Protein AF-A0A3R6ZHE3-F1 (afdb_monomer_lite)

Organism: NCBI:txid157072

InterPro domains:
  IPR001683 Phox homology [PF00787] (77-147)
  IPR001683 Phox homology [PS50195] (44-166)
  IPR036871 PX domain superfamily [G3DSA:3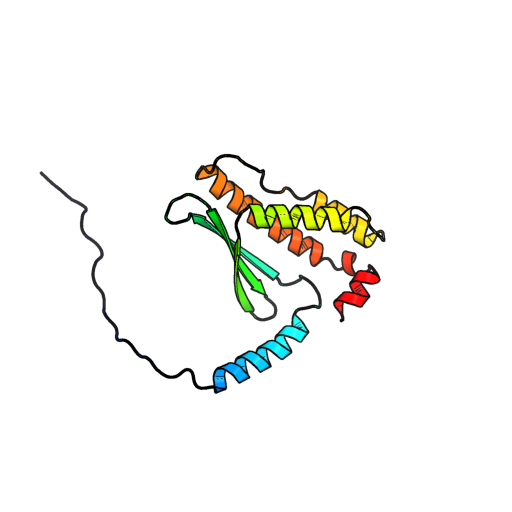.30.1520.10] (48-162)
  IPR036871 PX domain superfamily [SSF64268] (49-156)

Secondary structure (DSSP, 8-state):
-------S---------------THHHHHHHHHHHHHHTTSSS-STTEEEEEEEEEE-TTSS-EEEEEEEEETTTTEEEEEEEEHHHHHHHHHHHHHHTSS-SSHHHHHHHHHHHTSPPPPP-SS--HHHHHHHHHHHHHHHHHHHHHHH-GGGGGSHHHHHHHT-

Foldseek 3Di:
DDDDDDDDDDDDDDDDDDPDDPDPVVVVVVVVCVVVVVQVPQLFLPQKAFPFWDWDQDPVNPFIWIWTWIARRVVRDIDIDIGGPVVVVVVLVVLLVVLVDQPDPLSVVLNVQLVPQDQLDDDPDDDVVSRVVNRVSVNVNVVSNSVSRRDPSSCVPPVNVVRSND

Sequence (166 aa):
MDNGLYTIIQKEQRGHLSTKLWTTTDKYRQQRLATKAHALVLDNMKGFIVHEVVPLVSKCGDYVEYVFVMENSRCGTMWEIKRRYSLFHDLREDLEELFETPHCHYCKKAIESLQSLSFPPKRFFHSDGIIMQRVVDFHAYIQAILKILSSPYCRNCSLVSVNAHS

Radius of gyration: 22.19 Å; chains: 1; bounding box: 61×49×50 Å

Structure (mmCIF, N/CA/C/O backbone):
data_AF-A0A3R6ZHE3-F1
#
_entry.id   AF-A0A3R6ZHE3-F1
#
loop_
_atom_site.group_PDB
_atom_site.id
_atom_site.type_symbol
_atom_site.label_atom_id
_atom_site.label_alt_id
_atom_site.label_comp_id
_atom_site.label_asym_id
_atom_site.label_entity_id
_atom_site.label_seq_id
_atom_site.pdbx_PDB_ins_code
_atom_site.Cartn_x
_atom_site.Cartn_y
_atom_site.Cartn_z
_atom_site.occupancy
_atom_site.B_iso_or_equiv
_atom_site.auth_seq_id
_atom_site.auth_comp_id
_atom_site.auth_asym_id
_atom_site.auth_atom_id
_atom_site.pdbx_PDB_model_num
ATOM 1 N N . MET A 1 1 ? -34.060 34.908 27.181 1.00 37.00 1 MET A N 1
ATOM 2 C CA . MET A 1 1 ? -32.605 34.682 27.138 1.00 37.00 1 MET A CA 1
ATOM 3 C C . MET A 1 1 ? -32.368 33.348 26.446 1.00 37.00 1 MET A C 1
ATOM 5 O O . MET A 1 1 ? -32.390 32.305 27.079 1.00 37.00 1 MET A O 1
ATOM 9 N N . ASP A 1 2 ? -32.378 33.439 25.119 1.00 34.31 2 ASP A N 1
ATOM 10 C CA . ASP A 1 2 ? -31.621 32.728 24.080 1.00 34.31 2 ASP A CA 1
ATOM 11 C C . ASP A 1 2 ? -31.182 31.268 24.280 1.00 34.31 2 ASP A C 1
ATOM 13 O O . ASP A 1 2 ? -30.175 30.983 24.917 1.00 34.31 2 ASP A O 1
ATOM 17 N N . ASN A 1 3 ? -31.868 30.369 23.562 1.00 33.75 3 ASN A N 1
ATOM 18 C CA . ASN A 1 3 ? -31.367 29.061 23.127 1.00 33.75 3 ASN A CA 1
ATOM 19 C C . ASN A 1 3 ? -31.230 29.075 21.592 1.00 33.75 3 ASN A C 1
ATOM 21 O O . ASN A 1 3 ? -32.128 28.639 20.871 1.00 33.75 3 ASN A O 1
ATOM 25 N N . GLY A 1 4 ? -30.131 29.637 21.088 1.00 34.44 4 GLY A N 1
ATOM 26 C CA . GLY A 1 4 ? -29.783 29.639 19.665 1.00 34.44 4 GLY A CA 1
ATOM 27 C C . GLY A 1 4 ? -28.853 28.480 19.298 1.00 34.44 4 GLY A C 1
ATOM 28 O O . GLY A 1 4 ? -27.951 28.167 20.064 1.00 34.44 4 GLY A O 1
ATOM 29 N N . LEU A 1 5 ? -29.057 27.927 18.092 1.00 35.28 5 LEU A N 1
ATOM 30 C CA . LEU A 1 5 ? -28.297 26.865 17.394 1.00 35.28 5 LEU A CA 1
ATOM 31 C C . LEU A 1 5 ? -28.776 25.413 17.577 1.00 35.28 5 LEU A C 1
ATOM 33 O O . LEU A 1 5 ? -28.006 24.511 17.883 1.00 35.28 5 LEU A O 1
ATOM 37 N N . TYR A 1 6 ? -30.049 25.167 17.257 1.00 35.38 6 TYR A N 1
ATOM 38 C CA . TYR A 1 6 ? -30.533 23.845 16.834 1.00 35.38 6 TYR A CA 1
ATOM 39 C C . TYR A 1 6 ? -31.464 23.978 15.619 1.00 35.38 6 TYR A C 1
ATOM 41 O O . TYR A 1 6 ? -32.657 23.723 15.694 1.00 35.38 6 TYR A O 1
ATOM 49 N N . THR A 1 7 ? -30.938 24.443 14.484 1.00 36.31 7 THR A N 1
ATOM 50 C CA . THR A 1 7 ? -31.624 24.339 13.180 1.00 36.31 7 THR A CA 1
ATOM 51 C C . THR A 1 7 ? -30.631 24.604 12.054 1.00 36.31 7 THR A C 1
ATOM 53 O O . THR A 1 7 ? -29.682 25.344 12.285 1.00 36.31 7 THR A O 1
ATOM 56 N N . ILE A 1 8 ? -30.913 24.072 10.852 1.00 34.78 8 ILE A N 1
ATOM 57 C CA . ILE A 1 8 ? -30.070 23.978 9.632 1.00 34.78 8 ILE A CA 1
ATOM 58 C C . ILE A 1 8 ? -29.333 22.614 9.668 1.00 34.78 8 ILE A C 1
ATOM 60 O O . ILE A 1 8 ? -28.331 22.480 10.346 1.00 34.78 8 ILE A O 1
ATOM 64 N N . ILE A 1 9 ? -29.773 21.499 9.062 1.00 33.69 9 ILE A N 1
ATOM 65 C CA . ILE A 1 9 ? -30.442 21.274 7.769 1.00 33.69 9 ILE A CA 1
ATOM 66 C C . ILE A 1 9 ? -31.236 19.949 7.836 1.00 33.69 9 ILE A C 1
ATOM 68 O O . ILE A 1 9 ? -30.662 18.864 7.870 1.00 33.69 9 ILE A O 1
ATOM 72 N N . GLN A 1 10 ? -32.565 20.022 7.789 1.00 36.06 10 GLN A N 1
ATOM 73 C CA . GLN A 1 10 ? -33.412 18.956 7.249 1.00 36.06 10 GLN A CA 1
ATOM 74 C C . GLN A 1 10 ? -34.322 19.601 6.209 1.00 36.06 10 GLN A C 1
ATOM 76 O O . GLN A 1 10 ? -35.191 20.385 6.585 1.00 36.06 10 GLN A O 1
ATOM 81 N N . LYS A 1 11 ? -34.115 19.255 4.934 1.00 31.02 11 LYS A N 1
ATOM 82 C CA . LYS A 1 11 ? -35.129 19.019 3.888 1.00 31.02 11 LYS A CA 1
ATOM 83 C C . LYS A 1 11 ? -34.513 19.253 2.516 1.00 31.02 11 LYS A C 1
ATOM 85 O O . LYS A 1 11 ? -34.221 20.384 2.174 1.00 31.02 11 LYS A O 1
ATOM 90 N N . GLU A 1 12 ? -34.390 18.167 1.763 1.00 32.59 12 GLU A N 1
ATOM 91 C CA . GLU A 1 12 ? -34.777 17.997 0.353 1.00 32.59 12 GLU A CA 1
ATOM 92 C C . GLU A 1 12 ? -34.135 16.686 -0.123 1.00 32.59 12 GLU A C 1
ATOM 94 O O . GLU A 1 12 ? -32.971 16.441 0.148 1.00 32.59 12 GLU A O 1
ATOM 99 N N . GLN A 1 13 ? -34.778 15.734 -0.785 1.00 33.66 13 GLN A N 1
ATOM 100 C CA . GLN A 1 13 ? -36.167 15.469 -1.122 1.00 33.66 13 GLN A CA 1
ATOM 101 C C . GLN A 1 13 ? -36.192 13.978 -1.519 1.00 33.66 13 GLN A C 1
ATOM 103 O O . GLN A 1 13 ? -35.210 13.435 -2.025 1.00 33.66 13 GLN A O 1
ATOM 108 N N . ARG A 1 14 ? -37.312 13.296 -1.258 1.00 36.00 14 ARG A N 1
ATOM 109 C CA . ARG A 1 14 ? -37.566 11.924 -1.719 1.00 36.00 14 ARG A CA 1
ATOM 110 C C . ARG A 1 14 ? -37.534 11.871 -3.245 1.00 36.00 14 ARG A C 1
ATOM 112 O O . ARG A 1 14 ? -38.240 12.637 -3.888 1.00 36.00 14 ARG A O 1
ATOM 119 N N . GLY A 1 15 ? -36.839 10.877 -3.788 1.00 26.78 15 GLY A N 1
ATOM 120 C CA . GLY A 1 15 ? -36.895 10.504 -5.198 1.00 26.78 15 GLY A CA 1
ATOM 121 C C . GLY A 1 15 ? -36.833 8.989 -5.363 1.00 26.78 15 GLY A C 1
ATOM 122 O O . GLY A 1 15 ? -35.759 8.420 -5.457 1.00 26.78 15 GLY A O 1
ATOM 123 N N . HIS A 1 16 ? -38.012 8.369 -5.325 1.00 29.12 16 HIS A N 1
ATOM 124 C CA . HIS A 1 16 ? -38.443 7.197 -6.092 1.00 29.12 16 HIS A CA 1
ATOM 125 C C . HIS A 1 16 ? -37.464 6.021 -6.329 1.00 29.12 16 HIS A C 1
ATOM 127 O O . HIS A 1 16 ? -36.509 6.110 -7.097 1.00 29.12 16 HIS A O 1
ATOM 133 N N . LEU A 1 17 ? -37.828 4.844 -5.799 1.00 36.81 17 LEU A N 1
ATOM 134 C CA . LEU A 1 17 ? -37.358 3.550 -6.301 1.00 36.81 17 LEU A CA 1
ATOM 135 C C . LEU A 1 17 ? -37.535 3.476 -7.828 1.00 36.81 17 LEU A C 1
ATOM 137 O O . LEU A 1 17 ? -38.652 3.623 -8.330 1.00 36.81 17 LEU A O 1
ATOM 141 N N . SER A 1 18 ? -36.454 3.166 -8.543 1.00 33.34 18 SER A N 1
ATOM 142 C CA . SER A 1 18 ? -36.502 2.638 -9.907 1.00 33.34 18 SER A CA 1
ATOM 143 C C . SER A 1 18 ? -35.653 1.372 -9.979 1.00 33.34 18 SER A C 1
ATOM 145 O O . SER A 1 18 ? -34.486 1.386 -10.363 1.00 33.34 18 SER A O 1
ATOM 147 N N . THR A 1 19 ? -36.272 0.252 -9.623 1.00 42.66 19 THR A N 1
ATOM 148 C CA . THR A 1 19 ? -35.880 -1.091 -10.051 1.00 42.66 19 THR A CA 1
ATOM 149 C C . THR A 1 19 ? -36.015 -1.169 -11.573 1.00 42.66 19 THR A C 1
ATOM 151 O O . THR A 1 19 ? -37.111 -1.351 -12.099 1.00 42.66 19 THR A O 1
ATOM 154 N N . LYS A 1 20 ? -34.906 -1.020 -12.307 1.00 39.53 20 LYS A N 1
ATOM 155 C CA . LYS A 1 20 ? -34.847 -1.330 -13.743 1.00 39.53 20 LYS A CA 1
ATOM 156 C C . LYS A 1 20 ? -33.596 -2.146 -14.067 1.00 39.53 20 LYS A C 1
ATOM 158 O O . LYS A 1 20 ? -32.490 -1.630 -14.086 1.00 39.53 20 LYS A O 1
ATOM 163 N N . LEU A 1 21 ? -33.845 -3.442 -14.265 1.00 38.78 21 LEU A N 1
ATOM 164 C CA . LEU A 1 21 ? -33.220 -4.346 -15.234 1.00 38.78 21 LEU A CA 1
ATOM 165 C C . LEU A 1 21 ? -31.758 -4.039 -15.621 1.00 38.78 21 LEU A C 1
ATOM 167 O O . LEU A 1 21 ? -31.487 -3.361 -16.608 1.00 38.78 21 LEU A O 1
ATOM 171 N N . TRP A 1 22 ? -30.816 -4.661 -14.912 1.00 37.28 22 TRP A N 1
ATOM 172 C CA . TRP A 1 22 ? -29.465 -4.888 -15.428 1.00 37.28 22 TRP A CA 1
ATOM 173 C C . TRP A 1 22 ? -29.540 -6.018 -16.459 1.00 37.28 22 TRP A C 1
ATOM 175 O O . TRP A 1 22 ? -29.413 -7.198 -16.124 1.00 37.28 22 TRP A O 1
ATOM 185 N N . THR A 1 23 ? -29.852 -5.681 -17.710 1.00 39.81 23 THR A N 1
ATOM 186 C CA . THR A 1 23 ? -29.875 -6.663 -18.797 1.00 39.81 23 THR A CA 1
ATOM 187 C C . THR A 1 23 ? -28.461 -7.124 -19.133 1.00 39.81 23 THR A C 1
ATOM 189 O O . THR A 1 23 ? -27.500 -6.359 -19.105 1.00 39.81 23 THR A O 1
ATOM 192 N N . THR A 1 24 ? -28.364 -8.403 -19.478 1.00 45.59 24 THR A N 1
ATOM 193 C CA . THR A 1 24 ? -27.190 -9.262 -19.698 1.00 45.59 24 THR A CA 1
ATOM 194 C C . THR A 1 24 ? -26.048 -8.663 -20.543 1.00 45.59 24 THR A C 1
ATOM 196 O O . THR A 1 24 ? -24.925 -9.155 -20.491 1.00 45.59 24 THR A O 1
ATOM 199 N N . THR A 1 25 ? -26.288 -7.582 -21.283 1.00 43.31 25 THR A N 1
ATOM 200 C CA . THR A 1 25 ? -25.331 -6.838 -22.117 1.00 43.31 25 THR A CA 1
ATOM 201 C C . THR A 1 25 ? -24.210 -6.134 -21.340 1.00 43.31 25 THR A C 1
ATOM 203 O O . THR A 1 25 ? -23.104 -6.022 -21.875 1.00 43.31 25 THR A O 1
ATOM 206 N N . ASP A 1 26 ? -24.429 -5.727 -20.083 1.00 48.12 26 ASP A N 1
ATOM 207 C CA . ASP A 1 26 ? -23.374 -5.093 -19.267 1.00 48.12 26 ASP A CA 1
ATOM 208 C C . ASP A 1 26 ? -22.271 -6.073 -18.860 1.00 48.12 26 ASP A C 1
ATOM 210 O O . ASP A 1 26 ? -21.086 -5.731 -18.881 1.00 48.12 26 ASP A O 1
ATOM 214 N N . LYS A 1 27 ? -22.636 -7.333 -18.599 1.00 43.56 27 LYS A N 1
ATOM 215 C CA . LYS A 1 27 ? -21.675 -8.377 -18.223 1.00 43.56 27 LYS A CA 1
ATOM 216 C C . LYS A 1 27 ? -20.685 -8.657 -19.356 1.00 43.56 27 LYS A C 1
ATOM 218 O O . LYS A 1 27 ? -19.488 -8.723 -19.112 1.00 43.56 27 LYS A O 1
ATOM 223 N N . TYR A 1 28 ? -21.141 -8.701 -20.610 1.00 41.84 28 TYR A N 1
ATOM 224 C CA . TYR A 1 28 ? -20.263 -8.919 -21.771 1.00 41.84 28 TYR A CA 1
ATOM 225 C C . TYR A 1 28 ? -19.389 -7.701 -22.128 1.00 41.84 28 TYR A C 1
ATOM 227 O O . TYR A 1 28 ? -18.305 -7.858 -22.701 1.00 41.84 28 TYR A O 1
ATOM 235 N N . ARG A 1 29 ? -19.820 -6.475 -21.791 1.00 43.12 29 ARG A N 1
ATOM 236 C CA . ARG A 1 29 ? -19.003 -5.258 -21.951 1.00 43.12 29 ARG A CA 1
ATOM 237 C C . ARG A 1 29 ? -17.927 -5.169 -20.869 1.00 43.12 29 ARG A C 1
ATOM 239 O O . ARG A 1 29 ? -16.771 -4.919 -21.206 1.00 43.12 29 ARG A O 1
ATOM 246 N N . GLN A 1 30 ? -18.282 -5.465 -19.619 1.00 49.38 30 GLN A N 1
ATOM 247 C CA . GLN A 1 30 ? -17.335 -5.610 -18.512 1.00 49.38 30 GLN A CA 1
ATOM 248 C C . GLN A 1 30 ? -16.325 -6.725 -18.788 1.00 49.38 30 GLN A C 1
ATOM 250 O O . GLN A 1 30 ? -15.138 -6.524 -18.577 1.00 49.38 30 GLN A O 1
ATOM 255 N N . GLN A 1 31 ? -16.754 -7.855 -19.355 1.00 46.53 31 GLN A N 1
ATOM 256 C CA . GLN A 1 31 ? -15.877 -9.001 -19.600 1.00 46.53 31 GLN A CA 1
ATOM 257 C C . GLN A 1 31 ? -14.879 -8.775 -20.751 1.00 46.53 31 GLN A C 1
ATOM 259 O O . GLN A 1 31 ? -13.729 -9.186 -20.621 1.00 46.53 31 GLN A O 1
ATOM 264 N N . ARG A 1 32 ? -15.252 -8.060 -21.832 1.00 44.62 32 ARG A N 1
ATOM 265 C CA . ARG A 1 32 ? -14.315 -7.660 -22.916 1.00 44.62 32 ARG A CA 1
ATOM 266 C C . ARG A 1 32 ? -13.354 -6.540 -22.516 1.00 44.62 32 ARG A C 1
ATOM 268 O O . ARG A 1 32 ? -12.203 -6.543 -22.950 1.00 44.62 32 ARG A O 1
ATOM 275 N N . LEU A 1 33 ? -13.816 -5.580 -21.713 1.00 49.44 33 LEU A N 1
ATOM 276 C CA . LEU A 1 33 ? -12.934 -4.572 -21.122 1.00 49.44 33 LEU A CA 1
ATOM 277 C C . LEU A 1 33 ? -11.994 -5.220 -20.103 1.00 49.44 33 LEU A C 1
ATOM 279 O O . LEU A 1 33 ? -10.817 -4.891 -20.100 1.00 49.44 33 LEU A O 1
ATOM 283 N N . ALA A 1 34 ? -12.462 -6.212 -19.342 1.00 51.72 34 ALA A N 1
ATOM 284 C CA . ALA A 1 34 ? -11.637 -6.991 -18.428 1.00 51.72 34 ALA A CA 1
ATOM 285 C C . ALA A 1 34 ? -10.566 -7.817 -19.152 1.00 51.72 34 ALA A C 1
ATOM 287 O O . ALA A 1 34 ? -9.459 -7.902 -18.642 1.00 51.72 34 ALA A O 1
ATOM 288 N N . THR A 1 35 ? -10.827 -8.362 -20.349 1.00 49.59 35 THR A N 1
ATOM 289 C CA . THR A 1 35 ? -9.814 -9.141 -21.099 1.00 49.59 35 THR A CA 1
ATOM 290 C C . THR A 1 35 ? -8.725 -8.262 -21.720 1.00 49.59 35 THR A C 1
ATOM 292 O O . THR A 1 35 ? -7.556 -8.634 -21.684 1.00 49.59 35 THR A O 1
ATOM 295 N N . LYS A 1 36 ? -9.064 -7.073 -22.243 1.00 43.28 36 LYS A N 1
ATOM 296 C CA . LYS A 1 36 ? -8.053 -6.103 -22.716 1.00 43.28 36 LYS A CA 1
ATOM 297 C C . LYS A 1 36 ? -7.347 -5.368 -21.571 1.00 43.28 36 LYS A C 1
ATOM 299 O O . LYS A 1 36 ? -6.174 -5.044 -21.708 1.00 43.28 36 LYS A O 1
ATOM 304 N N . ALA A 1 37 ? -8.029 -5.138 -20.449 1.00 48.88 37 ALA A N 1
ATOM 305 C CA . ALA A 1 37 ? -7.417 -4.603 -19.237 1.00 48.88 37 ALA A CA 1
ATOM 306 C C . ALA A 1 37 ? -6.469 -5.625 -18.593 1.00 48.88 37 ALA A C 1
ATOM 308 O O . ALA A 1 37 ? -5.375 -5.240 -18.209 1.00 48.88 37 ALA A O 1
ATOM 309 N N . HIS A 1 38 ? -6.813 -6.920 -18.566 1.00 45.28 38 HIS A N 1
ATOM 310 C CA . HIS A 1 38 ? -5.921 -7.982 -18.079 1.00 45.28 38 HIS A CA 1
ATOM 311 C C . HIS A 1 38 ? -4.583 -8.008 -18.828 1.00 45.28 38 HIS A C 1
ATOM 313 O O . HIS A 1 38 ? -3.536 -8.115 -18.200 1.00 45.28 38 HIS A O 1
ATOM 319 N N . ALA A 1 39 ? -4.607 -7.828 -20.152 1.00 44.94 39 ALA A N 1
ATOM 320 C CA . ALA A 1 39 ? -3.395 -7.791 -20.972 1.00 44.94 39 ALA A CA 1
ATOM 321 C C . ALA A 1 39 ? -2.523 -6.535 -20.746 1.00 44.94 39 ALA A C 1
ATOM 323 O O . ALA A 1 39 ? -1.355 -6.527 -21.113 1.00 44.94 39 ALA A O 1
ATOM 324 N N . LEU A 1 40 ? -3.063 -5.473 -20.134 1.00 47.19 40 LEU A N 1
ATOM 325 C CA . LEU A 1 40 ? -2.328 -4.242 -19.800 1.00 47.19 40 LEU A CA 1
ATOM 326 C C . LEU A 1 40 ? -1.884 -4.181 -18.326 1.00 47.19 40 LEU A C 1
ATOM 328 O O . LEU A 1 40 ? -1.209 -3.226 -17.930 1.00 47.19 40 LEU A O 1
ATOM 332 N N . VAL A 1 41 ? -2.276 -5.168 -17.511 1.00 48.31 41 VAL A N 1
ATOM 333 C CA . VAL A 1 41 ? -2.170 -5.140 -16.041 1.00 48.31 41 VAL A CA 1
ATOM 334 C C . VAL A 1 41 ? -0.907 -5.811 -15.487 1.00 48.31 41 VAL A C 1
ATOM 336 O O . VAL A 1 41 ? -0.580 -5.566 -14.332 1.00 48.31 41 VAL A O 1
ATOM 339 N N . LEU A 1 42 ? -0.123 -6.553 -16.272 1.00 49.31 42 LEU A N 1
ATOM 340 C CA . LEU A 1 42 ? 1.029 -7.293 -15.721 1.00 49.31 42 LEU A CA 1
ATOM 341 C C . LEU A 1 42 ? 2.410 -6.734 -16.056 1.00 49.31 42 LEU A C 1
ATOM 343 O O . LEU A 1 42 ? 3.394 -7.155 -15.462 1.00 49.31 42 LEU A O 1
ATOM 347 N N . ASP A 1 43 ? 2.511 -5.719 -16.912 1.00 56.84 43 ASP A N 1
ATOM 348 C CA . ASP A 1 43 ? 3.837 -5.361 -17.424 1.00 56.84 43 ASP A CA 1
ATOM 349 C C . ASP A 1 43 ? 4.729 -4.649 -16.392 1.00 56.84 43 ASP A C 1
ATOM 351 O O . ASP A 1 43 ? 5.921 -4.478 -16.655 1.00 56.84 43 ASP A O 1
ATOM 355 N N . ASN A 1 44 ? 4.160 -4.151 -15.272 1.00 65.38 44 ASN A N 1
ATOM 356 C CA . ASN A 1 44 ? 4.834 -3.636 -14.057 1.00 65.38 44 ASN A CA 1
ATOM 357 C C . ASN A 1 44 ? 3.907 -2.758 -13.179 1.00 65.38 44 ASN A C 1
ATOM 359 O O . ASN A 1 44 ? 2.939 -2.185 -13.676 1.00 65.38 44 ASN A O 1
ATOM 363 N N . MET A 1 45 ? 4.303 -2.502 -11.924 1.00 76.56 45 MET A N 1
ATOM 364 C CA . MET A 1 45 ? 3.602 -1.617 -10.971 1.00 76.56 45 MET A CA 1
ATOM 365 C C . MET A 1 45 ? 3.614 -0.105 -11.321 1.00 76.56 45 MET A C 1
ATOM 367 O O . MET A 1 45 ? 3.183 0.723 -10.519 1.00 76.56 45 MET A O 1
ATOM 371 N N . LYS A 1 46 ? 4.094 0.319 -12.501 1.00 81.94 46 LYS A N 1
ATOM 372 C CA . LYS A 1 46 ? 4.060 1.739 -12.911 1.00 81.94 46 LYS A CA 1
ATOM 373 C C . LYS A 1 46 ? 2.625 2.182 -13.186 1.00 81.94 46 LYS A C 1
ATOM 375 O O . LYS A 1 46 ? 1.861 1.475 -13.838 1.00 81.94 46 LYS A O 1
AT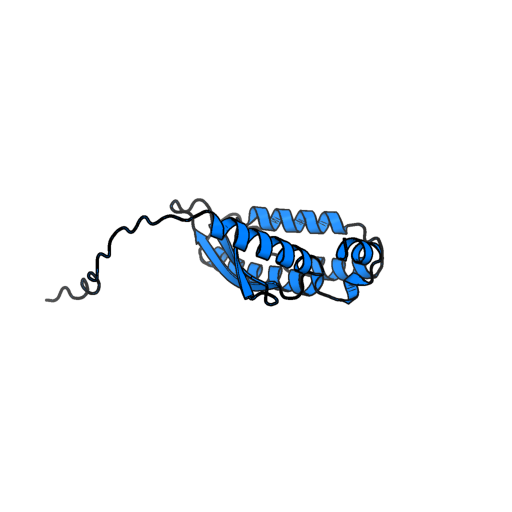OM 380 N N . GLY A 1 47 ? 2.290 3.400 -12.788 1.00 86.75 47 GLY A N 1
ATOM 381 C CA . GLY A 1 47 ? 0.967 3.974 -13.039 1.00 86.75 47 GLY A CA 1
ATOM 382 C C . GLY A 1 47 ? -0.093 3.561 -12.021 1.00 86.75 47 GLY A C 1
ATOM 383 O O . GLY A 1 47 ? -1.209 4.049 -12.113 1.00 86.75 47 GLY A O 1
ATOM 384 N N . PHE A 1 48 ? 0.248 2.734 -11.029 1.00 92.06 48 PHE A N 1
ATOM 385 C CA . PHE A 1 48 ? -0.550 2.638 -9.812 1.00 92.06 48 PHE A CA 1
ATOM 386 C C . PHE A 1 48 ? -0.250 3.845 -8.920 1.00 92.06 48 PHE A C 1
ATOM 388 O O . PHE A 1 48 ? 0.914 4.137 -8.639 1.00 92.06 48 PHE A O 1
ATOM 395 N N . ILE A 1 49 ? -1.295 4.552 -8.500 1.00 93.25 49 ILE A N 1
ATOM 396 C CA . ILE A 1 49 ? -1.216 5.761 -7.678 1.00 93.25 49 ILE A CA 1
ATOM 397 C C . ILE A 1 49 ? -2.065 5.543 -6.427 1.00 93.25 49 ILE A C 1
ATOM 399 O O . ILE A 1 49 ? -3.192 5.062 -6.524 1.00 93.25 49 ILE A O 1
ATOM 403 N N . VAL A 1 50 ? -1.519 5.901 -5.263 1.00 95.69 50 VAL A N 1
ATOM 404 C CA . VAL A 1 50 ? -2.284 6.026 -4.014 1.00 95.69 50 VAL A CA 1
ATOM 405 C C . VAL A 1 50 ? -2.713 7.483 -3.891 1.00 95.69 50 VAL A C 1
ATOM 407 O O . VAL A 1 50 ? -1.855 8.352 -3.707 1.00 95.69 50 VAL A O 1
ATOM 410 N N . HIS A 1 51 ? -4.012 7.750 -4.003 1.00 95.94 51 HIS A N 1
ATOM 411 C CA . HIS A 1 51 ? -4.566 9.096 -3.828 1.00 95.94 51 HIS A CA 1
ATOM 412 C C . HIS A 1 51 ? -4.691 9.443 -2.357 1.00 95.94 51 HIS A C 1
ATOM 414 O O . HIS A 1 51 ? -4.167 10.456 -1.903 1.00 95.94 51 HIS A O 1
ATOM 420 N N . GLU A 1 52 ? -5.337 8.558 -1.607 1.00 95.38 52 GLU A N 1
ATOM 421 C CA . GLU A 1 52 ? -5.717 8.819 -0.228 1.00 95.38 52 GLU A CA 1
ATOM 422 C C . GLU A 1 52 ? -5.678 7.535 0.597 1.00 95.38 52 GLU A C 1
ATOM 424 O O . GLU A 1 52 ? -5.884 6.433 0.080 1.00 95.38 52 GLU A O 1
ATOM 429 N N . VAL A 1 53 ? -5.428 7.699 1.895 1.00 97.50 53 VAL A N 1
ATOM 430 C CA . VAL A 1 53 ? -5.658 6.671 2.907 1.00 97.50 53 VAL A CA 1
ATOM 431 C C . VAL A 1 53 ? -6.605 7.250 3.951 1.00 97.50 53 VAL A C 1
ATOM 433 O O . VAL A 1 53 ? -6.305 8.275 4.553 1.00 97.50 53 VAL A O 1
ATOM 436 N N . VAL A 1 54 ? -7.738 6.592 4.183 1.00 96.50 54 VAL A N 1
ATOM 437 C CA . VAL A 1 54 ? -8.756 7.038 5.142 1.00 96.50 54 VAL A CA 1
ATOM 438 C C . VAL A 1 54 ? -8.918 5.988 6.236 1.00 96.50 54 VAL A C 1
ATOM 440 O O . VAL A 1 54 ? -9.074 4.801 5.926 1.00 96.50 54 VAL A O 1
ATOM 443 N N . PRO A 1 55 ? -8.897 6.372 7.522 1.00 96.44 55 PRO A N 1
ATOM 444 C CA . PRO A 1 55 ? -9.204 5.444 8.590 1.00 96.44 55 PRO A CA 1
ATOM 445 C C . PRO A 1 55 ? -10.720 5.265 8.695 1.00 96.44 55 PRO A C 1
ATOM 447 O O . PRO A 1 55 ? -11.480 6.226 8.790 1.00 96.44 55 PRO A O 1
ATOM 450 N N . LEU A 1 56 ? -11.163 4.015 8.738 1.00 95.88 56 LEU A N 1
ATOM 451 C CA . LEU A 1 56 ? -12.533 3.647 9.042 1.00 95.88 56 LEU A CA 1
ATOM 452 C C . LEU A 1 56 ? -12.565 2.905 10.374 1.00 95.88 56 LEU A C 1
ATOM 454 O O . LEU A 1 56 ? -12.236 1.718 10.463 1.00 95.88 56 LEU A O 1
ATOM 458 N N . VAL A 1 57 ? -12.988 3.619 11.411 1.00 92.81 57 VAL A N 1
ATOM 459 C CA . VAL A 1 57 ? -13.250 3.030 12.722 1.00 92.81 57 VAL A CA 1
ATOM 460 C C . VAL A 1 57 ? -14.545 2.222 12.638 1.00 92.81 57 VAL A C 1
ATOM 462 O O . VAL A 1 57 ? -15.568 2.686 12.131 1.00 92.81 57 VAL A O 1
ATOM 465 N N . SER A 1 58 ? -14.487 0.978 13.099 1.00 93.12 58 SER A N 1
ATOM 466 C CA . SER A 1 58 ? -15.655 0.112 13.278 1.00 93.12 58 SER A CA 1
ATOM 467 C C . SER A 1 58 ? -16.752 0.794 14.108 1.00 93.12 58 SER A C 1
ATOM 469 O O . SER A 1 58 ? -16.479 1.617 14.979 1.00 93.12 58 SER A O 1
ATOM 471 N N . LYS A 1 59 ? -18.019 0.417 13.889 1.00 89.69 59 LYS A N 1
ATOM 472 C CA . LYS A 1 59 ? -19.164 1.022 14.603 1.00 89.69 59 LYS A CA 1
ATOM 473 C C . LYS A 1 59 ? -19.068 0.892 16.128 1.00 89.69 59 LYS A C 1
ATOM 475 O O . LYS A 1 59 ? -19.580 1.744 16.842 1.00 89.69 59 LYS A O 1
ATOM 480 N N . CYS A 1 60 ? -18.452 -0.186 16.605 1.00 87.88 60 CYS A N 1
ATOM 481 C CA . CYS A 1 60 ? -18.232 -0.475 18.019 1.00 87.88 60 CYS A CA 1
ATOM 482 C C . CYS A 1 60 ? -16.861 -0.012 18.540 1.00 87.88 60 CYS A C 1
ATOM 484 O O . CYS A 1 60 ? -16.608 -0.147 19.732 1.00 87.88 60 CYS A O 1
ATOM 486 N N . GLY A 1 61 ? -15.992 0.536 17.683 1.00 84.06 61 GLY A N 1
ATOM 487 C CA . GLY A 1 61 ? -14.665 1.023 18.069 1.00 84.06 61 GLY A CA 1
ATOM 488 C C . GLY A 1 61 ? -13.645 -0.071 18.408 1.00 84.06 61 GLY A C 1
ATOM 489 O O . GLY A 1 61 ? -12.597 0.233 18.967 1.00 84.06 61 GLY A O 1
ATOM 490 N N . ASP A 1 62 ? -13.925 -1.334 18.082 1.00 88.12 62 ASP A N 1
ATOM 491 C CA . ASP A 1 62 ? -13.081 -2.490 18.408 1.00 88.12 62 ASP A CA 1
ATOM 492 C C . ASP A 1 62 ? -11.900 -2.662 17.440 1.00 88.12 62 ASP A C 1
ATOM 494 O O . ASP A 1 62 ? -10.844 -3.172 17.815 1.00 88.12 62 ASP A O 1
ATOM 498 N N . TYR A 1 63 ? -12.048 -2.209 16.196 1.00 89.94 63 TYR A N 1
ATOM 499 C CA . TYR A 1 63 ? -10.961 -2.172 15.217 1.00 89.94 63 TYR A CA 1
ATOM 500 C C . TYR A 1 63 ? -11.030 -0.966 14.277 1.00 89.94 63 TYR A C 1
ATOM 502 O O . TYR A 1 63 ? -12.057 -0.292 14.146 1.00 89.94 63 TYR A O 1
ATOM 510 N N . VAL A 1 64 ? -9.919 -0.746 13.571 1.00 94.00 64 VAL A N 1
ATOM 511 C CA . VAL A 1 64 ? -9.770 0.256 12.511 1.00 94.00 64 VAL A CA 1
ATOM 512 C C . VAL A 1 64 ? -9.318 -0.430 11.226 1.00 94.00 64 VAL A C 1
ATOM 514 O O . VAL A 1 64 ? -8.380 -1.233 11.225 1.00 94.00 64 VAL A O 1
ATOM 517 N N . GLU A 1 65 ? -9.993 -0.114 10.128 1.00 96.44 65 GLU A N 1
ATOM 518 C CA . GLU A 1 65 ? -9.562 -0.447 8.772 1.00 96.44 65 GLU A CA 1
ATOM 519 C C . GLU A 1 65 ? -8.979 0.798 8.106 1.00 96.44 65 GLU A C 1
ATOM 521 O O . GLU A 1 65 ? -9.437 1.907 8.347 1.00 96.44 65 GLU A O 1
ATOM 526 N N . TYR A 1 66 ? -7.980 0.616 7.256 1.00 96.88 66 TYR A N 1
ATOM 527 C CA . TYR A 1 66 ? -7.401 1.668 6.434 1.00 96.88 66 TYR A CA 1
ATOM 528 C C . TYR A 1 66 ? -7.871 1.435 5.001 1.00 96.88 66 TYR A C 1
ATOM 530 O O . TYR A 1 66 ? -7.661 0.353 4.440 1.00 96.88 66 TYR A O 1
ATOM 538 N N . VAL A 1 67 ? -8.580 2.418 4.454 1.00 97.94 67 VAL A N 1
ATOM 539 C CA . VAL A 1 67 ? -9.121 2.407 3.095 1.00 97.94 67 VAL A CA 1
ATOM 540 C C . VAL A 1 67 ? -8.169 3.187 2.205 1.00 97.94 67 VAL A C 1
ATOM 542 O O . VAL A 1 67 ? -7.976 4.378 2.411 1.00 97.94 67 VAL A O 1
ATOM 545 N N . PHE A 1 68 ? -7.576 2.516 1.227 1.00 97.50 68 PHE A N 1
ATOM 546 C CA . PHE A 1 68 ? -6.688 3.116 0.241 1.00 97.50 68 PHE A CA 1
ATOM 547 C C . PHE A 1 68 ? -7.482 3.362 -1.030 1.00 97.50 68 PHE A C 1
ATOM 549 O O . PHE A 1 68 ? -8.015 2.410 -1.603 1.00 97.50 68 PHE A O 1
ATOM 556 N N . VAL A 1 69 ? -7.533 4.612 -1.477 1.00 97.31 69 VAL A N 1
ATOM 557 C CA . VAL A 1 69 ? -8.101 4.979 -2.775 1.00 97.31 69 VAL A CA 1
ATOM 558 C C . VAL A 1 69 ? -6.984 4.911 -3.808 1.00 97.31 69 VAL A C 1
ATOM 560 O O . VAL A 1 69 ? -6.021 5.681 -3.762 1.00 97.31 69 VAL A O 1
ATOM 563 N N . MET A 1 70 ? -7.102 3.951 -4.717 1.00 95.94 70 MET A N 1
ATOM 564 C CA . MET A 1 70 ? -6.091 3.612 -5.710 1.00 95.94 70 MET A CA 1
ATOM 565 C C . MET A 1 70 ? -6.560 4.001 -7.108 1.00 95.94 70 MET A C 1
ATOM 567 O O . MET A 1 70 ? -7.742 3.880 -7.423 1.00 95.94 70 MET A O 1
ATOM 571 N N . GLU A 1 71 ? -5.626 4.390 -7.971 1.00 94.06 71 GLU A N 1
ATOM 572 C CA . GLU A 1 71 ? -5.865 4.595 -9.401 1.00 94.06 71 GLU A CA 1
ATOM 573 C C . GLU A 1 71 ? -4.842 3.820 -10.234 1.00 94.06 71 GLU A C 1
ATOM 575 O O . GLU A 1 71 ? -3.656 3.783 -9.909 1.00 94.06 71 GLU A O 1
ATOM 580 N N . ASN A 1 72 ? -5.291 3.247 -11.349 1.00 91.44 72 ASN A N 1
ATOM 581 C CA . ASN A 1 72 ? -4.429 2.878 -12.464 1.00 91.44 72 ASN A CA 1
ATOM 582 C C . ASN A 1 72 ? -4.495 3.985 -13.520 1.00 91.44 72 ASN A C 1
ATOM 584 O O . ASN A 1 72 ? -5.424 4.028 -14.330 1.00 91.44 72 ASN A O 1
ATOM 588 N N . SER A 1 73 ? -3.480 4.845 -13.547 1.00 89.94 73 SER A N 1
ATOM 5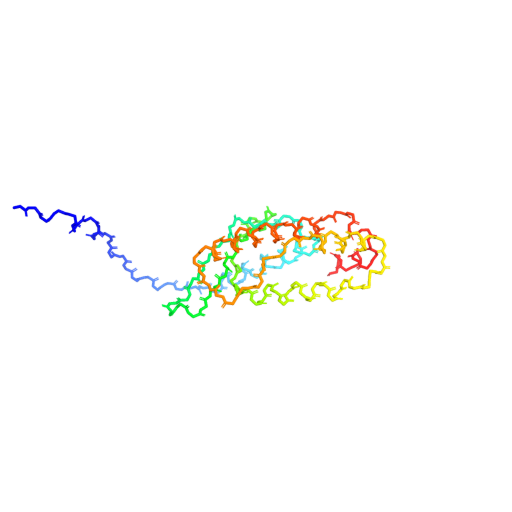89 C CA . SER A 1 73 ? -3.421 6.022 -14.420 1.00 89.94 73 SER A CA 1
ATOM 590 C C . SER A 1 73 ? -3.356 5.700 -15.911 1.00 89.94 73 SER A C 1
ATOM 592 O O . SER A 1 73 ? -3.576 6.574 -16.745 1.00 89.94 73 SER A O 1
ATOM 594 N N . ARG A 1 74 ? -3.087 4.442 -16.282 1.00 86.81 74 ARG A N 1
ATOM 595 C CA . ARG A 1 74 ? -3.079 4.011 -17.689 1.00 86.81 74 ARG A CA 1
ATOM 596 C C . ARG A 1 74 ? -4.487 3.857 -18.253 1.00 86.81 74 ARG A C 1
ATOM 598 O O . ARG A 1 74 ? -4.684 4.041 -19.449 1.00 86.81 74 ARG A O 1
ATOM 605 N N . CYS A 1 75 ? -5.446 3.480 -17.412 1.00 86.06 75 CYS A N 1
ATOM 606 C CA . CYS A 1 75 ? -6.839 3.270 -17.808 1.00 86.06 75 CYS A CA 1
ATOM 607 C C . CYS A 1 75 ? -7.829 4.180 -17.067 1.00 86.06 75 CYS A C 1
ATOM 609 O O . CYS A 1 75 ? -9.025 4.097 -17.335 1.00 86.06 75 CYS A O 1
ATOM 611 N N . GLY A 1 76 ? -7.355 5.008 -16.129 1.00 87.19 76 GLY A N 1
ATOM 612 C CA . GLY A 1 76 ? -8.177 5.883 -15.289 1.00 87.19 76 GLY A CA 1
ATOM 613 C C . GLY A 1 76 ? -9.108 5.132 -14.333 1.00 87.19 76 GLY A C 1
ATOM 614 O O . GLY A 1 76 ? -10.062 5.706 -13.819 1.00 87.19 76 GLY A O 1
ATOM 615 N N . THR A 1 77 ? -8.891 3.828 -14.128 1.00 90.56 77 THR A N 1
ATOM 616 C CA . THR A 1 77 ? -9.734 3.033 -13.227 1.00 90.56 77 THR A CA 1
ATOM 617 C C . THR A 1 77 ? -9.341 3.320 -11.788 1.00 90.56 77 THR A C 1
ATOM 619 O O . THR A 1 77 ? -8.163 3.223 -11.452 1.00 90.56 77 THR A O 1
ATOM 622 N N . MET A 1 78 ? -10.330 3.615 -10.946 1.00 94.50 78 MET A N 1
ATOM 623 C CA . MET A 1 78 ? -10.156 3.789 -9.506 1.00 94.50 78 MET A CA 1
ATOM 624 C C . MET A 1 78 ? -10.827 2.655 -8.734 1.00 94.50 78 MET A C 1
ATOM 626 O O . MET A 1 78 ? -11.868 2.143 -9.153 1.00 94.50 78 MET A O 1
ATOM 630 N N . TRP A 1 79 ? -10.233 2.262 -7.613 1.00 95.56 79 TRP A N 1
ATOM 631 C CA . TRP A 1 79 ? -10.800 1.274 -6.696 1.00 95.56 79 TRP A CA 1
ATOM 632 C C . TRP A 1 79 ? -10.321 1.513 -5.269 1.00 95.56 79 TRP A C 1
ATOM 634 O O . TRP A 1 79 ? -9.354 2.234 -5.026 1.00 95.56 79 TRP A O 1
ATOM 644 N N . GLU A 1 80 ? -10.989 0.861 -4.325 1.00 96.25 80 GLU A N 1
ATOM 645 C CA . GLU A 1 80 ? -10.648 0.928 -2.910 1.00 96.25 80 GLU A CA 1
ATOM 646 C C . GLU A 1 80 ? -10.052 -0.392 -2.421 1.00 96.25 80 GLU A C 1
ATOM 648 O O . GLU A 1 80 ? -10.523 -1.481 -2.766 1.00 96.25 80 GLU A O 1
ATOM 653 N N . ILE A 1 81 ? -9.032 -0.300 -1.569 1.00 95.50 81 ILE A N 1
ATOM 654 C CA . ILE A 1 81 ? -8.491 -1.434 -0.819 1.00 95.50 81 ILE A CA 1
ATOM 655 C C . ILE A 1 81 ? -8.721 -1.171 0.661 1.00 95.50 81 ILE A C 1
ATOM 657 O O . ILE A 1 81 ? -8.169 -0.236 1.227 1.00 95.50 81 ILE A O 1
ATOM 661 N N . LYS A 1 82 ? -9.515 -2.025 1.303 1.00 95.88 82 LYS A N 1
ATOM 662 C CA . LYS A 1 82 ? -9.863 -1.906 2.721 1.00 95.88 82 LYS A CA 1
ATOM 663 C C . LYS A 1 82 ? -9.240 -3.035 3.525 1.00 95.88 82 LYS A C 1
ATOM 665 O O . LYS A 1 82 ? -9.580 -4.201 3.304 1.00 95.88 82 LYS A O 1
ATOM 670 N N . ARG A 1 83 ? -8.325 -2.717 4.439 1.00 96.44 83 ARG A N 1
ATOM 671 C CA . ARG A 1 83 ? -7.602 -3.722 5.239 1.00 96.44 83 ARG A CA 1
ATOM 672 C C . ARG A 1 83 ? -7.269 -3.197 6.634 1.00 96.44 83 ARG A C 1
ATOM 674 O O . ARG A 1 83 ? -7.087 -2.001 6.835 1.00 96.44 83 ARG A O 1
ATOM 681 N N . ARG A 1 84 ? -7.177 -4.098 7.614 1.00 95.06 84 ARG A N 1
ATOM 682 C CA . ARG A 1 84 ? -6.681 -3.780 8.966 1.00 95.06 84 ARG A CA 1
ATOM 683 C C . ARG A 1 84 ? -5.157 -3.666 8.964 1.00 95.06 84 ARG A C 1
ATOM 685 O O . ARG A 1 84 ? -4.502 -4.240 8.100 1.00 95.06 84 ARG A O 1
ATOM 692 N N . TYR A 1 85 ? -4.603 -3.009 9.987 1.00 94.19 85 TYR A N 1
ATOM 693 C CA . TYR A 1 85 ? -3.149 -2.910 10.200 1.00 94.19 85 TYR A CA 1
ATOM 694 C C . TYR A 1 85 ? -2.440 -4.269 10.109 1.00 94.19 85 TYR A C 1
ATOM 696 O O . TYR A 1 85 ? -1.397 -4.362 9.473 1.00 94.19 85 TYR A O 1
ATOM 704 N N . SER A 1 86 ? -3.017 -5.315 10.713 1.00 93.75 86 SER A N 1
ATOM 705 C CA . SER A 1 86 ? -2.411 -6.651 10.745 1.00 93.75 86 SER A CA 1
ATOM 706 C C . SER A 1 86 ? -2.123 -7.193 9.348 1.00 93.75 86 SER A C 1
ATOM 708 O O . SER A 1 86 ? -1.027 -7.663 9.120 1.00 93.75 86 SER A O 1
ATOM 710 N N . LEU A 1 87 ? -3.030 -7.017 8.385 1.00 95.06 87 LEU A N 1
ATOM 711 C CA . LEU A 1 87 ? -2.821 -7.532 7.028 1.00 95.06 87 LEU A CA 1
ATOM 712 C C . LEU A 1 87 ? -1.720 -6.782 6.264 1.00 95.06 87 LEU A C 1
ATOM 714 O O . LEU A 1 87 ? -1.087 -7.358 5.389 1.00 95.06 87 LEU A O 1
ATOM 718 N N . PHE A 1 88 ? -1.473 -5.509 6.585 1.00 93.06 88 PHE A N 1
ATOM 719 C CA . PHE A 1 88 ? -0.314 -4.791 6.042 1.00 93.06 88 PHE A CA 1
ATOM 720 C C . PHE A 1 88 ? 0.987 -5.201 6.721 1.00 93.06 88 PHE A C 1
ATOM 722 O O . PHE A 1 88 ? 2.032 -5.195 6.080 1.00 93.06 88 PHE A O 1
ATOM 729 N N . HIS A 1 89 ? 0.921 -5.523 8.012 1.00 94.25 89 HIS A N 1
ATOM 730 C CA . HIS A 1 89 ? 2.059 -6.064 8.736 1.00 94.25 89 HIS A CA 1
ATOM 731 C C . HIS A 1 89 ? 2.437 -7.434 8.168 1.00 94.25 89 HIS A C 1
ATOM 733 O O . HIS A 1 89 ? 3.595 -7.634 7.843 1.00 94.25 89 HIS A O 1
ATOM 739 N N . ASP A 1 90 ? 1.466 -8.326 7.969 1.00 94.00 90 ASP A N 1
ATOM 740 C CA . ASP A 1 90 ? 1.686 -9.645 7.367 1.00 94.00 90 ASP A CA 1
ATOM 741 C C . ASP A 1 90 ? 2.294 -9.506 5.962 1.00 94.00 90 ASP A C 1
ATOM 743 O O . ASP A 1 90 ? 3.326 -10.098 5.689 1.00 94.00 90 ASP A O 1
ATOM 747 N N . LEU A 1 91 ? 1.762 -8.607 5.118 1.00 90.62 91 LEU A N 1
ATOM 748 C CA . LEU A 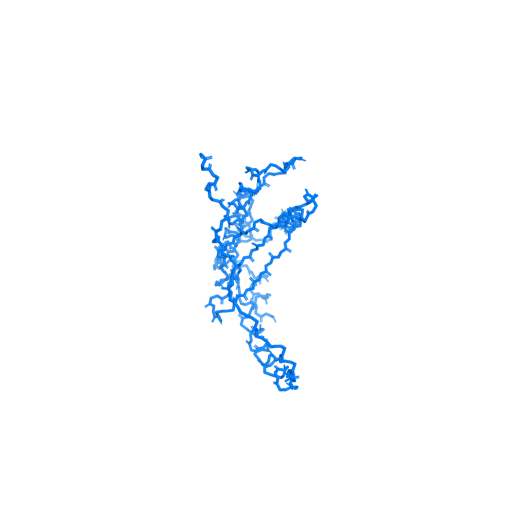1 91 ? 2.358 -8.308 3.808 1.00 90.62 91 LEU A CA 1
ATOM 749 C C . LEU A 1 91 ? 3.823 -7.856 3.909 1.00 90.62 91 LEU A C 1
ATOM 751 O O . LEU A 1 91 ? 4.629 -8.201 3.050 1.00 90.62 91 LEU A O 1
ATOM 755 N N . ARG A 1 92 ? 4.175 -7.043 4.911 1.00 92.00 92 ARG A N 1
ATOM 756 C CA . ARG A 1 92 ? 5.565 -6.619 5.113 1.00 92.00 92 ARG A CA 1
ATOM 757 C C . ARG A 1 92 ? 6.453 -7.813 5.454 1.00 92.00 92 ARG A C 1
ATOM 759 O O . ARG A 1 92 ? 7.522 -7.919 4.866 1.00 92.00 92 ARG A O 1
ATOM 766 N N . GLU A 1 93 ? 6.022 -8.672 6.371 1.00 91.50 93 GLU A N 1
ATOM 767 C CA . GLU A 1 93 ? 6.781 -9.866 6.760 1.00 91.50 93 GLU A CA 1
ATOM 768 C C . GLU A 1 93 ? 6.924 -10.830 5.571 1.00 91.50 93 GLU A C 1
ATOM 770 O O . GLU A 1 93 ? 8.034 -11.266 5.285 1.00 91.50 93 GLU A O 1
ATOM 775 N N . ASP A 1 94 ? 5.851 -11.057 4.802 1.00 89.69 94 ASP A N 1
ATOM 776 C CA . ASP A 1 94 ? 5.877 -11.879 3.583 1.00 89.69 94 ASP A CA 1
ATOM 777 C C . ASP A 1 94 ? 6.887 -11.328 2.562 1.00 89.69 94 ASP A C 1
ATOM 779 O O . ASP A 1 94 ? 7.642 -12.076 1.939 1.00 89.69 94 ASP A O 1
ATOM 783 N N . LEU A 1 95 ? 6.917 -10.003 2.372 1.00 84.56 95 LEU A N 1
ATOM 784 C CA . LEU A 1 95 ? 7.901 -9.365 1.498 1.00 84.56 95 LEU A CA 1
ATOM 785 C C . LEU A 1 95 ? 9.319 -9.535 2.052 1.00 84.56 95 LEU A C 1
ATOM 787 O O . LEU A 1 95 ? 10.223 -9.829 1.280 1.00 84.56 95 LEU A O 1
ATOM 791 N N . GLU A 1 96 ? 9.533 -9.360 3.354 1.00 86.06 96 GLU A N 1
ATOM 792 C CA . GLU A 1 96 ? 10.849 -9.536 3.978 1.00 86.06 96 GLU A CA 1
ATOM 793 C C . GLU A 1 96 ? 11.363 -10.976 3.833 1.00 86.06 96 GLU A C 1
ATOM 795 O O . GLU A 1 96 ? 12.510 -11.155 3.419 1.00 86.06 96 GLU A O 1
ATOM 800 N N . GLU A 1 97 ? 10.508 -11.979 4.050 1.00 86.31 97 GLU A N 1
ATOM 801 C CA . GLU A 1 97 ? 10.828 -13.403 3.881 1.00 86.31 97 GLU A CA 1
ATOM 802 C C . GLU A 1 97 ? 11.179 -13.740 2.425 1.00 86.31 97 GLU A C 1
ATOM 804 O O . GLU A 1 97 ? 12.234 -14.316 2.145 1.00 86.31 97 GLU A O 1
ATOM 809 N N . LEU A 1 98 ? 10.349 -13.308 1.465 1.00 78.56 98 LEU A N 1
ATOM 810 C CA . LEU A 1 98 ? 10.597 -13.516 0.029 1.00 78.56 98 LEU A CA 1
ATOM 811 C C . LEU A 1 98 ? 11.941 -12.940 -0.435 1.00 78.56 98 LEU A C 1
ATOM 813 O O . LEU A 1 98 ? 12.480 -13.344 -1.471 1.00 78.56 98 LEU A O 1
ATOM 817 N N . PHE A 1 99 ? 12.471 -11.977 0.310 1.00 77.06 99 PHE A N 1
ATOM 818 C CA . PHE A 1 99 ? 13.646 -11.209 -0.042 1.00 77.06 99 PHE A CA 1
ATOM 819 C C . PHE A 1 99 ? 14.886 -11.504 0.809 1.00 77.06 99 PHE A C 1
ATOM 821 O O . PHE A 1 99 ? 15.934 -10.906 0.550 1.00 77.06 99 PHE A O 1
ATOM 828 N N . GLU A 1 100 ? 14.835 -12.456 1.745 1.00 77.56 100 GLU A N 1
ATOM 829 C CA . GLU A 1 100 ? 16.001 -12.835 2.558 1.00 77.56 100 GLU A CA 1
ATOM 830 C C . GLU A 1 100 ? 17.201 -13.283 1.709 1.00 77.56 100 GLU A C 1
ATOM 832 O O . GLU A 1 100 ? 18.349 -12.970 2.030 1.00 77.56 100 GLU A O 1
ATOM 837 N N . THR A 1 101 ? 16.952 -13.980 0.594 1.00 81.88 101 THR A N 1
ATOM 838 C CA . THR A 1 101 ? 18.013 -14.480 -0.293 1.00 81.88 101 THR A CA 1
ATOM 839 C C . THR A 1 101 ? 17.912 -13.847 -1.687 1.00 81.88 101 THR A C 1
ATOM 841 O O . THR A 1 101 ? 17.278 -14.412 -2.585 1.00 81.88 101 THR A O 1
ATOM 844 N N . PRO A 1 102 ? 18.543 -12.677 -1.930 1.00 83.88 102 PRO A N 1
ATOM 845 C CA . PRO A 1 102 ? 18.570 -12.076 -3.258 1.00 83.88 102 PRO A CA 1
ATOM 846 C C . PRO A 1 102 ? 19.315 -12.979 -4.241 1.00 83.88 102 PRO A C 1
ATOM 848 O O . PRO A 1 102 ? 20.495 -13.271 -4.068 1.00 83.88 102 PRO A O 1
ATOM 851 N N . HIS A 1 103 ? 18.660 -13.352 -5.335 1.00 84.12 103 HIS A N 1
ATOM 852 C CA . HIS A 1 103 ? 19.267 -14.246 -6.323 1.00 84.12 103 HIS A CA 1
ATOM 853 C C . HIS A 1 103 ? 20.171 -13.522 -7.355 1.00 84.12 103 HIS A C 1
ATOM 855 O O . HIS A 1 103 ? 20.869 -14.176 -8.127 1.00 84.12 103 HIS A O 1
ATOM 861 N N . CYS A 1 104 ? 20.152 -12.180 -7.421 1.00 91.00 104 CYS A N 1
ATOM 862 C CA . CYS A 1 104 ? 21.054 -11.366 -8.255 1.00 91.00 104 CYS A CA 1
ATOM 863 C C . CYS A 1 104 ? 21.222 -9.934 -7.706 1.00 91.00 104 CYS A C 1
ATOM 865 O O . CYS A 1 104 ? 20.496 -9.514 -6.802 1.00 91.00 104 CYS A O 1
ATOM 867 N N . HIS A 1 105 ? 22.128 -9.132 -8.286 1.00 90.19 105 HIS A N 1
ATOM 868 C CA . HIS A 1 105 ? 22.395 -7.758 -7.824 1.00 90.19 105 HIS A CA 1
ATOM 869 C C . HIS A 1 105 ? 21.215 -6.794 -8.020 1.00 90.19 105 HIS A C 1
ATOM 871 O O . HIS A 1 105 ? 21.002 -5.926 -7.176 1.00 90.19 105 HIS A O 1
ATOM 877 N N . TYR A 1 106 ? 20.411 -6.964 -9.079 1.00 90.38 106 TYR A N 1
ATOM 878 C CA . TYR A 1 106 ? 19.189 -6.169 -9.275 1.00 90.38 106 TYR A CA 1
ATOM 879 C C . TYR A 1 106 ? 18.180 -6.370 -8.138 1.00 90.38 106 TYR A C 1
ATOM 881 O O . TYR A 1 106 ? 17.716 -5.392 -7.550 1.00 90.38 106 TYR A O 1
ATOM 889 N N . CYS A 1 107 ? 17.893 -7.629 -7.784 1.00 87.88 107 CYS A N 1
ATOM 890 C CA . CYS A 1 107 ? 17.016 -7.955 -6.663 1.00 87.88 107 CYS A CA 1
ATOM 891 C C . CYS A 1 107 ? 17.619 -7.485 -5.344 1.00 87.88 107 CYS A C 1
ATOM 893 O O . CYS A 1 107 ? 16.921 -6.832 -4.581 1.00 87.88 107 CYS A O 1
ATOM 895 N N . LYS A 1 108 ? 18.926 -7.684 -5.115 1.00 89.94 108 LYS A N 1
ATOM 896 C CA . LYS A 1 108 ? 19.601 -7.172 -3.912 1.00 89.94 108 LYS A CA 1
ATOM 897 C C . LYS A 1 108 ? 19.334 -5.679 -3.694 1.00 89.94 108 LYS A C 1
ATOM 899 O O . LYS A 1 108 ? 18.977 -5.279 -2.593 1.00 89.94 108 LYS A O 1
ATOM 904 N N . LYS A 1 109 ? 19.433 -4.854 -4.742 1.00 90.06 109 LYS A N 1
ATOM 905 C CA . LYS A 1 109 ? 19.185 -3.410 -4.612 1.00 90.06 109 LYS A CA 1
ATOM 906 C C . LYS A 1 109 ? 17.724 -3.072 -4.314 1.00 90.06 109 LYS A C 1
ATOM 908 O O . LYS A 1 109 ? 17.452 -2.138 -3.556 1.00 90.06 109 LYS A O 1
ATOM 913 N N . ALA A 1 110 ? 16.791 -3.801 -4.926 1.00 87.69 110 ALA A N 1
ATOM 914 C CA . ALA A 1 110 ? 15.364 -3.655 -4.652 1.00 87.69 110 ALA A CA 1
ATOM 915 C C . ALA A 1 110 ? 15.059 -3.969 -3.182 1.00 87.69 110 ALA A C 1
ATOM 917 O O . ALA A 1 110 ? 14.367 -3.202 -2.521 1.00 87.69 110 ALA A O 1
ATOM 918 N N . ILE A 1 111 ? 15.657 -5.044 -2.672 1.00 89.12 111 ILE A N 1
ATOM 919 C CA . ILE A 1 111 ? 15.508 -5.527 -1.299 1.00 89.12 111 ILE A CA 1
ATOM 920 C C . ILE A 1 111 ? 16.070 -4.524 -0.300 1.00 89.12 111 ILE A C 1
ATOM 922 O O . ILE A 1 111 ? 15.349 -4.108 0.597 1.00 89.12 111 ILE A O 1
ATOM 926 N N . GLU A 1 112 ? 17.302 -4.051 -0.509 1.00 90.62 112 GLU A N 1
ATOM 927 C CA . GLU A 1 112 ? 17.896 -2.986 0.313 1.00 90.62 112 GLU A CA 1
ATOM 928 C C . GLU A 1 112 ? 16.985 -1.751 0.376 1.00 90.62 112 GLU A C 1
ATOM 930 O O . GLU A 1 112 ? 16.823 -1.132 1.426 1.00 90.62 112 GLU A O 1
ATOM 935 N N . SER A 1 113 ? 16.359 -1.400 -0.752 1.00 91.56 113 SER A N 1
ATOM 936 C CA . SER A 1 113 ? 15.442 -0.261 -0.817 1.00 91.56 113 SER A CA 1
ATOM 937 C C . SER A 1 113 ? 14.153 -0.528 -0.035 1.00 91.56 113 SER A C 1
ATOM 939 O O . SER A 1 113 ? 13.704 0.355 0.691 1.00 91.56 113 SER A O 1
ATOM 941 N N . LEU A 1 114 ? 13.578 -1.730 -0.142 1.00 90.00 114 LEU A N 1
ATOM 942 C CA . LEU A 1 114 ? 12.369 -2.128 0.588 1.00 90.00 114 LEU A CA 1
ATOM 943 C C . LEU A 1 114 ? 12.611 -2.205 2.100 1.00 90.00 114 LEU A C 1
ATOM 945 O O . LEU A 1 114 ? 11.817 -1.669 2.865 1.00 90.00 114 LEU A O 1
ATOM 949 N N . GLN A 1 115 ? 13.733 -2.788 2.522 1.00 89.25 115 GLN A N 1
ATOM 950 C CA . GLN A 1 115 ? 14.127 -2.892 3.932 1.00 89.25 115 GLN A CA 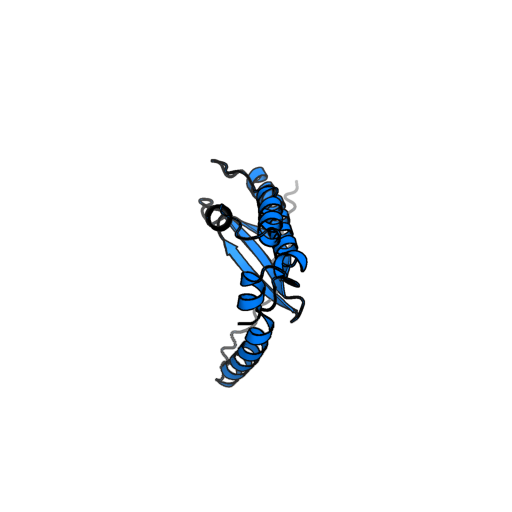1
ATOM 951 C C . GLN A 1 115 ? 14.437 -1.527 4.564 1.00 89.25 115 GLN A C 1
ATOM 953 O O . GLN A 1 115 ? 14.324 -1.364 5.774 1.00 89.25 115 GLN A O 1
ATOM 958 N N . SER A 1 116 ? 14.808 -0.527 3.756 1.00 91.94 116 SER A N 1
ATOM 959 C CA . SER A 1 116 ? 15.024 0.847 4.232 1.00 91.94 116 SER A CA 1
ATOM 960 C C . SER A 1 116 ? 13.733 1.642 4.464 1.00 91.94 116 SER A C 1
ATOM 962 O O . SER A 1 116 ? 13.785 2.755 4.993 1.00 91.94 116 SER A O 1
ATOM 964 N N . LEU A 1 117 ? 12.575 1.111 4.054 1.00 93.00 117 LEU A N 1
ATOM 965 C CA . LEU A 1 117 ? 11.299 1.796 4.224 1.00 93.00 117 LEU A CA 1
ATOM 966 C C . LEU A 1 117 ? 10.852 1.772 5.688 1.00 93.00 117 LEU A C 1
ATOM 968 O O . LEU A 1 117 ? 10.845 0.735 6.344 1.00 93.00 117 LEU A O 1
ATOM 972 N N . SER A 1 118 ? 10.391 2.921 6.179 1.00 92.31 118 SER A N 1
ATOM 973 C CA . SER A 1 118 ? 9.752 3.008 7.491 1.00 92.31 118 SER A CA 1
ATOM 974 C C . SER A 1 118 ? 8.338 2.435 7.426 1.00 92.31 118 SER A C 1
ATOM 976 O O . SER A 1 118 ? 7.506 2.930 6.664 1.00 92.31 118 SER A O 1
ATOM 978 N N . PHE A 1 119 ? 8.056 1.416 8.237 1.00 92.69 119 PHE A N 1
ATOM 979 C CA . PHE A 1 119 ? 6.715 0.858 8.393 1.00 92.69 119 PHE A CA 1
ATOM 980 C C . PHE A 1 119 ? 6.043 1.399 9.665 1.00 92.69 119 PHE A C 1
ATOM 982 O O . PHE A 1 119 ? 6.716 1.523 10.695 1.00 92.69 119 PHE A O 1
ATOM 989 N N . PRO A 1 120 ? 4.727 1.696 9.648 1.00 90.88 120 PRO A N 1
ATOM 990 C CA . PRO A 1 120 ? 4.043 2.180 10.837 1.00 90.88 120 PRO A CA 1
ATOM 991 C C . PRO A 1 120 ? 4.190 1.208 12.024 1.00 90.88 120 PRO A C 1
ATOM 993 O O . PRO A 1 120 ? 3.876 0.017 11.906 1.00 90.88 120 PRO A O 1
ATOM 996 N N . PRO A 1 121 ? 4.614 1.686 13.207 1.00 88.00 121 PRO A N 1
ATOM 997 C CA . PRO A 1 121 ? 4.933 0.814 14.326 1.00 88.00 121 PRO A CA 1
ATOM 998 C C . PRO A 1 121 ? 3.694 0.107 14.886 1.00 88.00 121 PRO A C 1
ATOM 1000 O O . PRO A 1 121 ? 2.576 0.650 14.951 1.00 88.00 121 PRO A O 1
ATOM 1003 N N . LYS A 1 122 ? 3.911 -1.116 15.377 1.00 87.81 122 LYS A N 1
ATOM 1004 C CA . LYS A 1 122 ? 2.899 -1.846 16.137 1.00 87.81 122 LYS A CA 1
ATOM 1005 C C . LYS A 1 122 ? 2.665 -1.111 17.457 1.00 87.81 122 LYS A C 1
ATOM 1007 O O . LYS A 1 122 ? 3.597 -0.740 18.166 1.00 87.81 122 LYS A O 1
ATOM 1012 N N . ARG A 1 123 ? 1.399 -0.852 17.772 1.00 85.06 123 ARG A N 1
ATOM 1013 C CA . ARG A 1 123 ? 0.961 -0.153 18.988 1.00 85.06 123 ARG A CA 1
ATOM 1014 C C . ARG A 1 123 ? -0.180 -0.950 19.604 1.00 85.06 123 ARG A C 1
ATOM 1016 O O . ARG A 1 123 ? -1.037 -1.428 18.863 1.00 85.06 123 ARG A O 1
ATOM 1023 N N . PHE A 1 124 ? -0.172 -1.074 20.929 1.00 73.75 124 PHE A N 1
ATOM 1024 C CA . PHE A 1 124 ? -1.178 -1.824 21.690 1.00 73.75 124 PHE A CA 1
ATOM 1025 C C . PHE A 1 124 ? -2.496 -1.061 21.880 1.00 73.75 124 PHE A C 1
ATOM 1027 O O . PHE A 1 124 ? -3.520 -1.683 22.128 1.00 73.75 124 PHE A O 1
ATOM 1034 N N . PHE A 1 125 ? -2.483 0.267 21.727 1.00 75.94 125 PHE A N 1
ATOM 1035 C CA . PHE A 1 125 ? -3.658 1.121 21.895 1.00 75.94 125 PHE A CA 1
ATOM 1036 C C . PHE A 1 125 ? -3.924 1.943 20.632 1.00 75.94 125 PHE A C 1
ATOM 1038 O O . PHE A 1 125 ? -2.990 2.370 19.948 1.00 75.94 125 PHE A O 1
ATOM 1045 N N . HIS A 1 126 ? -5.203 2.171 20.335 1.00 78.62 126 HIS A N 1
ATOM 1046 C CA . HIS A 1 126 ? -5.665 2.961 19.198 1.00 78.62 126 HIS A CA 1
ATOM 1047 C C . HIS A 1 126 ? -6.200 4.301 19.702 1.00 78.62 126 HIS A C 1
ATOM 1049 O O . HIS A 1 126 ? -7.382 4.431 19.993 1.00 78.62 126 HIS A O 1
ATOM 1055 N N . SER A 1 127 ? -5.318 5.289 19.851 1.00 88.62 127 SER A N 1
ATOM 1056 C CA . SER A 1 127 ? -5.752 6.682 19.983 1.00 88.62 127 SER A CA 1
ATOM 1057 C C . SER A 1 127 ? -5.939 7.301 18.599 1.00 88.62 127 SER A C 1
ATOM 1059 O O . SER A 1 127 ? -5.282 6.877 17.644 1.00 88.62 127 SER A O 1
ATOM 1061 N N . ASP A 1 128 ? -6.763 8.342 18.495 1.00 90.25 128 ASP A N 1
ATOM 1062 C CA . ASP A 1 128 ? -6.958 9.081 17.240 1.00 90.25 128 ASP A CA 1
ATOM 1063 C C . ASP A 1 128 ? -5.626 9.573 16.657 1.00 90.25 128 ASP A C 1
ATOM 1065 O O . ASP A 1 128 ? -5.378 9.443 15.460 1.00 90.25 128 ASP A O 1
ATOM 1069 N N . GLY A 1 129 ? -4.703 10.027 17.513 1.00 92.19 129 GLY A N 1
ATOM 1070 C CA . GLY A 1 129 ? -3.352 10.409 17.094 1.00 92.19 129 GLY A CA 1
ATOM 1071 C C . GLY A 1 129 ? -2.565 9.257 16.455 1.00 92.19 129 GLY A C 1
ATOM 1072 O O . GLY A 1 129 ? -1.912 9.451 15.433 1.00 92.19 129 GLY A O 1
ATOM 1073 N N . ILE A 1 130 ? -2.660 8.038 17.000 1.00 92.50 130 ILE A N 1
ATOM 1074 C CA . ILE A 1 130 ? -2.020 6.846 16.416 1.00 92.50 130 ILE A CA 1
ATOM 1075 C C . ILE A 1 130 ? -2.686 6.464 15.091 1.00 92.50 130 ILE A C 1
ATOM 1077 O O . ILE A 1 130 ? -2.000 6.065 14.150 1.00 92.50 130 ILE A O 1
ATOM 1081 N N . ILE A 1 131 ? -4.014 6.568 15.012 1.00 93.69 131 ILE A N 1
ATOM 1082 C CA . ILE A 1 131 ? -4.774 6.259 13.798 1.00 93.69 131 ILE A CA 1
ATOM 1083 C C . ILE A 1 131 ? -4.354 7.197 12.664 1.00 93.69 131 ILE A C 1
ATOM 1085 O O . ILE A 1 131 ? -4.013 6.716 11.584 1.00 93.69 131 ILE A O 1
ATOM 1089 N N . MET A 1 132 ? -4.311 8.503 12.926 1.00 95.19 132 MET A N 1
ATOM 1090 C CA . MET A 1 132 ? -3.930 9.508 11.933 1.00 95.19 132 MET A CA 1
ATOM 1091 C C . MET A 1 132 ? -2.449 9.438 11.559 1.00 95.19 132 MET A C 1
ATOM 1093 O O . MET A 1 132 ? -2.117 9.573 10.385 1.00 95.19 132 MET A O 1
ATOM 1097 N N . GLN A 1 133 ? -1.552 9.144 12.506 1.00 94.62 133 GLN A N 1
ATOM 1098 C CA . GLN A 1 133 ? -0.145 8.913 12.170 1.00 94.62 133 GLN A CA 1
ATOM 1099 C C . GLN A 1 133 ? 0.005 7.725 11.212 1.00 94.62 133 GLN A C 1
ATOM 1101 O O . GLN A 1 133 ? 0.700 7.819 10.205 1.00 94.62 133 GLN A O 1
ATOM 1106 N N . ARG A 1 134 ? -0.716 6.626 11.466 1.00 94.81 134 ARG A N 1
ATOM 1107 C CA . ARG A 1 134 ? -0.697 5.454 10.582 1.00 94.81 134 ARG A CA 1
ATOM 1108 C C . ARG A 1 134 ? -1.234 5.744 9.191 1.00 94.81 134 ARG A C 1
ATOM 1110 O O . ARG A 1 134 ? -0.749 5.138 8.249 1.00 94.81 134 ARG A O 1
ATOM 1117 N N . VAL A 1 135 ? -2.211 6.637 9.048 1.00 96.06 135 VAL A N 1
ATOM 1118 C CA . VAL A 1 135 ? -2.697 7.080 7.732 1.00 96.06 135 VAL A CA 1
ATOM 1119 C C . VAL A 1 135 ? -1.554 7.682 6.915 1.00 96.06 135 VAL A C 1
ATOM 1121 O O . VAL A 1 135 ? -1.333 7.266 5.778 1.00 96.06 135 VAL A O 1
ATOM 1124 N N . VAL A 1 136 ? -0.794 8.602 7.516 1.00 96.25 136 VAL A N 1
ATOM 1125 C CA . VAL A 1 136 ? 0.364 9.245 6.878 1.00 96.25 136 VAL A CA 1
ATOM 1126 C C . VAL A 1 136 ? 1.449 8.217 6.559 1.00 96.25 136 VAL A C 1
ATOM 1128 O O . VAL A 1 136 ? 1.923 8.148 5.425 1.00 96.25 136 VAL A O 1
ATOM 1131 N N . ASP A 1 137 ? 1.798 7.380 7.536 1.00 95.88 137 ASP A N 1
ATOM 1132 C CA . ASP A 1 137 ? 2.845 6.369 7.384 1.00 95.88 137 ASP A CA 1
ATOM 1133 C C . ASP A 1 137 ? 2.486 5.348 6.296 1.00 95.88 137 ASP A C 1
ATOM 1135 O O . ASP A 1 137 ? 3.325 4.997 5.469 1.00 95.88 137 ASP A O 1
ATOM 1139 N N . PHE A 1 138 ? 1.234 4.883 6.255 1.00 96.38 138 PHE A N 1
ATOM 1140 C CA . PHE A 1 138 ? 0.772 3.936 5.245 1.00 96.38 138 PHE A CA 1
ATOM 1141 C C . PHE A 1 138 ? 0.751 4.532 3.845 1.00 96.38 138 PHE A C 1
ATOM 1143 O O . PHE A 1 138 ? 1.156 3.857 2.896 1.00 96.38 138 PHE A O 1
ATOM 1150 N N . HIS A 1 139 ? 0.285 5.774 3.705 1.00 96.12 139 HIS A N 1
ATOM 1151 C CA . HIS A 1 139 ? 0.294 6.466 2.420 1.00 96.12 139 HIS A CA 1
ATOM 1152 C C . HIS A 1 139 ? 1.722 6.548 1.871 1.00 96.12 139 HIS A C 1
ATOM 1154 O O . HIS A 1 139 ? 1.981 6.067 0.765 1.00 96.12 139 HIS A O 1
ATOM 1160 N N . ALA A 1 140 ? 2.669 7.016 2.688 1.00 95.69 140 ALA A N 1
ATOM 1161 C CA . ALA A 1 140 ? 4.078 7.099 2.316 1.00 95.69 140 ALA A CA 1
ATOM 1162 C C . ALA A 1 140 ? 4.697 5.721 2.013 1.00 95.69 140 ALA A C 1
ATOM 1164 O O . ALA A 1 140 ? 5.389 5.559 1.004 1.00 95.69 140 ALA A O 1
ATOM 1165 N N . TYR A 1 141 ? 4.431 4.717 2.854 1.00 95.31 141 TYR A N 1
ATOM 1166 C CA . TYR A 1 141 ? 4.981 3.368 2.715 1.00 95.31 141 TYR A CA 1
ATOM 1167 C C . TYR A 1 141 ? 4.537 2.692 1.412 1.00 95.31 141 TYR A C 1
ATOM 1169 O O . TYR A 1 141 ? 5.376 2.230 0.636 1.00 95.31 141 TYR A O 1
ATOM 1177 N N . ILE A 1 142 ? 3.232 2.685 1.115 1.00 94.38 142 ILE A N 1
ATOM 1178 C CA . ILE A 1 142 ? 2.714 2.055 -0.108 1.00 94.38 142 ILE A CA 1
ATOM 1179 C C . ILE A 1 142 ? 3.183 2.811 -1.354 1.00 94.38 142 ILE A C 1
ATOM 1181 O O . ILE A 1 142 ? 3.600 2.179 -2.327 1.00 94.38 142 ILE A O 1
ATOM 1185 N N . GLN A 1 143 ? 3.196 4.148 -1.333 1.00 93.69 143 GLN A N 1
ATOM 1186 C CA . GLN A 1 143 ? 3.754 4.929 -2.441 1.00 93.69 143 GLN A CA 1
ATOM 1187 C C . GLN A 1 143 ? 5.231 4.593 -2.698 1.00 93.69 143 GLN A C 1
ATOM 1189 O O . GLN A 1 143 ? 5.646 4.456 -3.854 1.00 93.69 143 GLN A O 1
ATOM 1194 N N . ALA A 1 144 ? 6.026 4.414 -1.641 1.00 93.56 144 ALA A N 1
ATOM 1195 C CA . ALA A 1 144 ? 7.430 4.043 -1.762 1.00 93.56 144 ALA A CA 1
ATOM 1196 C C . ALA A 1 144 ? 7.616 2.625 -2.331 1.00 93.56 144 ALA A C 1
ATOM 1198 O O . ALA A 1 144 ? 8.434 2.446 -3.238 1.00 93.56 144 ALA A O 1
ATOM 1199 N N . ILE A 1 145 ? 6.818 1.645 -1.887 1.00 91.62 145 ILE A N 1
ATOM 1200 C CA . ILE A 1 145 ? 6.804 0.291 -2.468 1.00 91.62 145 ILE A CA 1
ATOM 1201 C C . ILE A 1 145 ? 6.509 0.356 -3.966 1.00 91.62 145 ILE A C 1
ATOM 1203 O O . ILE A 1 145 ? 7.278 -0.173 -4.769 1.00 91.62 145 ILE A O 1
ATOM 1207 N N . LEU A 1 146 ? 5.430 1.037 -4.366 1.00 91.38 146 LEU A N 1
ATOM 1208 C CA . LEU A 1 146 ? 5.049 1.153 -5.776 1.00 91.38 146 LEU A CA 1
ATOM 1209 C C . LEU A 1 146 ? 6.170 1.776 -6.611 1.00 91.38 146 LEU A C 1
ATOM 1211 O O . LEU A 1 146 ? 6.473 1.297 -7.705 1.00 91.38 146 LEU A O 1
ATOM 1215 N N . LYS A 1 147 ? 6.843 2.801 -6.077 1.00 90.50 147 LYS A N 1
ATOM 1216 C CA . LYS A 1 147 ? 7.995 3.427 -6.730 1.00 90.50 147 LYS A CA 1
ATOM 1217 C C . LYS A 1 147 ? 9.138 2.432 -6.935 1.00 90.50 147 LYS A C 1
ATOM 1219 O O . LYS A 1 147 ? 9.643 2.340 -8.054 1.00 90.50 147 LYS A O 1
ATOM 1224 N N . ILE A 1 148 ? 9.508 1.664 -5.909 1.00 89.38 148 ILE A N 1
ATOM 1225 C CA . ILE A 1 148 ? 10.574 0.653 -5.995 1.00 89.38 148 ILE A CA 1
ATOM 1226 C C . ILE A 1 148 ? 10.208 -0.439 -7.006 1.00 89.38 148 ILE A C 1
ATOM 1228 O O . ILE A 1 148 ? 10.998 -0.731 -7.904 1.00 89.38 148 ILE A O 1
ATOM 1232 N N . LEU A 1 149 ? 8.996 -0.993 -6.920 1.00 84.94 149 LEU A N 1
ATOM 1233 C CA . LEU A 1 149 ? 8.529 -2.064 -7.807 1.00 84.94 149 LEU A CA 1
ATOM 1234 C C . LEU A 1 149 ? 8.334 -1.596 -9.256 1.00 84.94 149 LEU A C 1
ATOM 1236 O O . LEU A 1 149 ? 8.448 -2.379 -10.198 1.00 84.94 149 LEU A O 1
ATOM 1240 N N . SER A 1 150 ? 8.066 -0.307 -9.469 1.00 86.62 150 SER A N 1
ATOM 1241 C CA . SER A 1 150 ? 7.979 0.270 -10.812 1.00 86.62 150 SER A CA 1
ATOM 1242 C C . SER A 1 150 ? 9.348 0.524 -11.458 1.00 86.62 150 SER A C 1
ATOM 1244 O O . SER A 1 150 ? 9.398 0.753 -12.673 1.00 86.62 150 SER A O 1
ATOM 1246 N N . SER A 1 151 ? 10.442 0.454 -10.687 1.00 86.81 151 SER A N 1
ATOM 1247 C CA . SER A 1 151 ? 11.798 0.767 -11.142 1.00 86.81 151 SER A CA 1
ATOM 1248 C C . SER A 1 151 ? 12.224 -0.121 -12.319 1.00 86.81 151 SER A C 1
ATOM 1250 O O . SER A 1 151 ? 12.231 -1.349 -12.193 1.00 86.81 151 SER A O 1
ATOM 1252 N N . PRO A 1 152 ? 12.642 0.464 -13.460 1.00 83.69 152 PRO A N 1
ATOM 1253 C CA . PRO A 1 152 ? 13.185 -0.300 -14.582 1.00 83.69 152 PRO A CA 1
ATOM 1254 C C . PRO A 1 152 ? 14.429 -1.108 -14.201 1.00 83.69 152 PRO A C 1
ATOM 1256 O O . PRO A 1 152 ? 14.654 -2.179 -14.750 1.00 83.69 152 PRO A O 1
ATOM 1259 N N . TYR A 1 153 ? 15.215 -0.623 -13.232 1.00 85.81 153 TYR A N 1
ATOM 1260 C CA . TYR A 1 153 ? 16.438 -1.291 -12.787 1.00 85.81 153 TYR A CA 1
ATOM 1261 C C . TYR A 1 153 ? 16.164 -2.709 -12.272 1.00 85.81 153 TYR A C 1
ATOM 1263 O O . TYR A 1 153 ? 16.865 -3.648 -12.644 1.00 85.81 153 TYR A O 1
ATOM 1271 N N . CYS A 1 154 ? 15.108 -2.870 -11.471 1.00 80.94 154 CYS A N 1
ATOM 1272 C CA . CYS A 1 154 ? 14.717 -4.145 -10.872 1.00 80.94 154 CYS A CA 1
ATOM 1273 C C . CYS A 1 154 ? 14.269 -5.176 -11.925 1.00 80.94 154 CYS A C 1
ATOM 1275 O O . CYS A 1 154 ? 14.332 -6.375 -11.675 1.00 80.94 154 CYS A O 1
ATOM 1277 N N . ARG A 1 155 ? 13.869 -4.730 -13.124 1.00 78.94 155 ARG A N 1
ATOM 1278 C CA . ARG A 1 155 ? 13.397 -5.599 -14.218 1.00 78.94 155 ARG A CA 1
ATOM 1279 C C . ARG A 1 155 ? 14.501 -6.196 -15.072 1.00 78.94 155 ARG A C 1
ATOM 1281 O O . ARG A 1 155 ? 14.226 -7.060 -15.890 1.00 78.94 155 ARG A O 1
ATOM 1288 N N . ASN A 1 156 ? 15.741 -5.760 -14.876 1.00 85.50 156 ASN A N 1
ATOM 1289 C CA . ASN A 1 156 ? 16.891 -6.383 -15.529 1.00 85.50 156 ASN A CA 1
ATOM 1290 C C . ASN A 1 156 ? 17.256 -7.737 -14.896 1.00 85.50 156 ASN A C 1
ATOM 1292 O O . ASN A 1 156 ? 18.104 -8.459 -15.413 1.00 85.50 156 ASN A O 1
ATOM 1296 N N . CYS A 1 157 ? 16.624 -8.092 -13.775 1.00 85.75 157 CYS A N 1
ATOM 1297 C CA . CYS A 1 157 ? 16.634 -9.451 -13.268 1.00 85.75 157 CYS A CA 1
ATOM 1298 C C . CYS A 1 157 ? 15.972 -10.399 -14.287 1.00 85.75 157 CYS A C 1
ATOM 1300 O O . CYS A 1 157 ? 14.826 -10.184 -14.673 1.00 85.75 157 CYS A O 1
ATOM 1302 N N . SER A 1 158 ? 16.668 -11.472 -14.676 1.00 83.69 158 SER A N 1
ATOM 1303 C CA . SER A 1 158 ? 16.173 -12.452 -15.654 1.00 83.69 158 SER A CA 1
ATOM 1304 C C . SER A 1 158 ? 14.905 -13.184 -15.206 1.00 83.69 158 SER A C 1
ATOM 1306 O O . SER A 1 158 ? 14.042 -13.464 -16.027 1.00 83.69 158 SER A O 1
ATOM 1308 N N . LEU A 1 159 ? 14.754 -13.471 -13.910 1.00 82.12 159 LEU A N 1
ATOM 1309 C CA . LEU A 1 159 ? 13.535 -14.097 -13.385 1.00 82.12 159 LEU A CA 1
ATOM 1310 C C . LEU A 1 159 ? 12.346 -13.132 -13.426 1.00 82.12 159 LEU A C 1
ATOM 1312 O O . LEU A 1 159 ? 11.231 -13.529 -13.754 1.00 82.12 159 LEU A O 1
ATOM 1316 N N . VAL A 1 160 ? 12.585 -11.852 -13.132 1.00 77.50 160 VAL A N 1
ATOM 1317 C CA . VAL A 1 160 ? 11.554 -10.811 -13.207 1.00 77.50 160 VAL A CA 1
ATOM 1318 C C . VAL A 1 160 ? 11.166 -10.546 -14.659 1.00 77.50 160 VAL A C 1
ATOM 1320 O O . VAL A 1 160 ? 9.980 -10.441 -14.942 1.00 77.50 160 VAL A O 1
ATOM 1323 N N . SER A 1 161 ? 12.124 -10.464 -15.586 1.00 73.81 161 SER A N 1
ATOM 1324 C CA . SER A 1 161 ? 11.831 -10.183 -16.997 1.00 73.81 161 SER A CA 1
ATOM 1325 C C . SER A 1 161 ? 11.054 -11.308 -17.681 1.00 73.81 161 SER A C 1
ATOM 1327 O O . SER A 1 161 ? 10.145 -11.026 -18.456 1.00 73.81 161 SER A O 1
ATOM 1329 N N . VAL A 1 162 ? 11.358 -12.571 -17.365 1.00 72.69 162 VAL A N 1
ATOM 1330 C CA . VAL A 1 162 ? 10.624 -13.734 -17.894 1.00 72.69 162 VAL A CA 1
ATOM 1331 C C . VAL A 1 162 ? 9.183 -13.760 -17.370 1.00 72.69 162 VAL A C 1
ATOM 1333 O O . VAL A 1 162 ? 8.251 -13.998 -18.137 1.00 72.69 162 VAL A O 1
ATOM 1336 N N . ASN A 1 163 ? 8.984 -13.447 -16.088 1.00 65.12 163 ASN A N 1
ATOM 1337 C CA . ASN A 1 163 ? 7.663 -13.494 -15.458 1.00 65.12 163 ASN A CA 1
ATOM 1338 C C . ASN A 1 163 ? 6.821 -12.223 -15.673 1.00 65.12 163 ASN A C 1
ATOM 1340 O O . ASN A 1 163 ? 5.610 -12.276 -15.506 1.00 65.12 163 ASN A O 1
ATOM 1344 N N . ALA A 1 164 ? 7.421 -11.087 -16.042 1.00 57.09 164 ALA A N 1
ATOM 1345 C CA . ALA A 1 164 ? 6.690 -9.840 -16.301 1.00 57.09 164 ALA A CA 1
ATOM 1346 C C . ALA A 1 164 ? 5.915 -9.843 -17.633 1.00 57.09 164 ALA A C 1
ATOM 1348 O O . ALA A 1 164 ? 5.012 -9.030 -17.811 1.00 57.09 164 ALA A O 1
ATOM 1349 N N . HIS A 1 165 ? 6.266 -10.741 -18.559 1.00 46.78 165 HIS A N 1
ATOM 1350 C CA . HIS A 1 165 ? 5.647 -10.862 -19.885 1.00 46.78 165 HIS A CA 1
ATOM 1351 C C . HIS A 1 165 ? 4.797 -12.135 -20.056 1.00 46.78 165 HIS A C 1
ATOM 1353 O O . HIS A 1 165 ? 4.365 -12.427 -21.173 1.00 46.78 165 HIS A O 1
ATOM 1359 N N . SER A 1 166 ? 4.594 -12.894 -18.972 1.00 38.91 166 SER A N 1
ATOM 1360 C CA . SER A 1 166 ? 3.746 -14.095 -18.921 1.00 38.91 166 SER A CA 1
ATOM 1361 C C . SER A 1 166 ? 2.349 -13.746 -18.413 1.00 38.91 166 SER A C 1
ATOM 1363 O O . SER A 1 166 ? 1.368 -14.245 -19.007 1.00 38.91 166 SER A O 1
#

pLDDT: mean 76.06, std 22.67, range [26.78, 97.94]

=== Feature glossary ===
Legend for the data blocks above and below:

— What the protein is —

The amino-acid sequence is the protein's primary structure: the linear order of residues from the N-terminus to the C-terminus, written in one-letter code. Everything else here — the 3D coordinates, the secondary structure, the domain annotations — is ultimately a consequence of this string.

Functional annotations link the protein to curated databases. InterPro entries identify conserved domains and families by matching the sequence against member-database signatures (Pfam, PROSITE, CDD, …). Gene Ontology (GO) terms describe molecular function, biological process, and cellular component in a controlled vocabulary. CATH places the structure in a hierarchical fold classification (Class/Architecture/Topology/Homologous-superfamily). The organism is the source species.

— Where its atoms are —

Atomic coordinates in PDBx/mmCIF format — the same representation the Protein Data Bank distributes. Each line of the _atom_site loop places one backbone atom in Cartesian space (units: ångströms, origin: arbitrary).

The six renders are orthographic views along the three Cartesian axes in both directions. Representation (cartoon, sticks, or surface) and color scheme (sequence-rainbow or by-chain) vary across proteins so the training set covers all the common visualization conventions.

— Local backbone conformation —

Eight-state secondary structure (DSSP): H is the canonical α-helix, G the tighter 3₁₀-helix, I the wider π-helix; E/B are β-structure, T and S are turns and bends, and '-' is everything else. DSSP derives these from the pattern of main-chain N–H···O=C hydrogen bonds, not from the sequence.

Three-state secondary structure (P-SEA) collapses the eight DSSP classes into helix (a), strand (b), and coil (c). P-SEA assigns these from Cα geometry alone — distances and angles — without requiring backbone oxygens, so it works on any Cα trace.

φ (phi) and ψ (psi) are the two rotatable backbone dihedrals per residue: φ is the C(i-1)–N–Cα–C torsion, ψ is the N–Cα–C–N(i+1) torsion, both in degrees on (−180°, 180°]. α-helical residues cluster near (−60°, −45°); β-strand residues near (−120°, +130°). A Ramachandran plot is simply a scatter of (φ, ψ) for every residue.

— Global shape and packing —

The geometric summary reports three shape descriptors. Rg (radius of gyration) measures how spread out the Cα atoms are about their centre of mass; compact globular proteins have small Rg, elongated or unfolded ones large. Cα contacts (<8 Å, |i−j|>4) count long-range residue pairs in spatial proximity — high for tightly packed folds, near zero for rods or random coil. The bounding-box extents give the protein's footprint along x, y, z in Å.

SASA measures how much of the protein is reachable by solvent. It is computed by rolling a water-sized probe over the atomic surface and summing the exposed area (Å²). Per-residue SASA distinguishes core (buried, low SASA) from surface (exposed, high SASA) residues; total SASA is a whole-molecule size measure.

Plot images: a contact map (which residues are close in 3D, as an N×N binary image), a Ramachandran scatter (backbone torsion angles, revealing secondary-structure composition at a glance), and — for AlphaFold structures — a PAE heatmap (pairwise prediction confidence).

— Structural neighborhood —

A 3Di character summarizes, for each residue, the relative orientation of the Cα frame of its nearest spatial neighbor. Because it encodes fold topology rather than chemistry, 3Di alignments detect remote structural similarity that sequence alignment misses.

The Foldseek neighbor list gives the closest experimentally determined structures in the PDB, ranked by structural alignment. TM-score near 1 means near-identical fold; near 0.3 means only rough topology match. This is how one finds what a novel AlphaFold prediction most resembles in the solved-structure universe.

— Confidence and disorder —

For AlphaFold models, the B-factor field carries pLDDT — the model's own estimate of local accuracy on a 0–100 scale. Regions with pLDDT<50 should be treated as essentially unmodeled; they often correspond to intrinsically disordered segments.

Crystallographic B-factors measure how much each atom's elec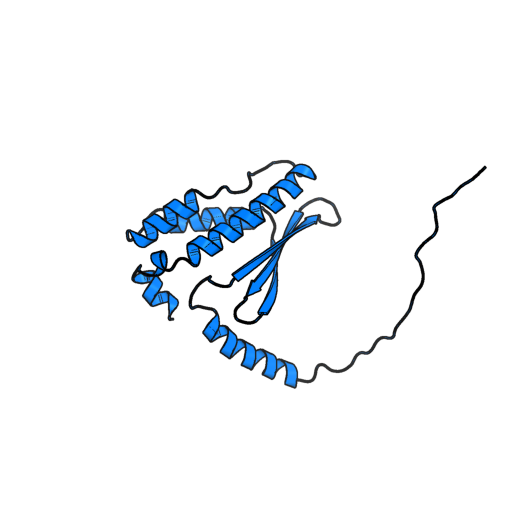tron density is smeared out, in Å². They rise in mobile loops and surface residues and fall in the buried interior. In AlphaFold models this column is repurposed to hold pLDDT instead.

Predicted Aligned Error (PAE) is an AlphaFold confidence matrix: entry (i, j) is the expected error in the position of residue j, in ångströms, when the prediction is superimposed on the true structure at residue i. Low PAE within a block of residues means that block is internally rigid and well-predicted; high PAE between two blocks means their relative placement is uncertain even if each block individually is confident.